Protein AF-A0A7K3ZJ51-F1 (afdb_monomer_lite)

Foldseek 3Di:
DPPPCLVVLCVLQPQHKDFLVSSQVSSCVPPVDNDPDDPPVVQVVLVVLLLKDWDADVVVPGIIIGGDPSNVVSVVPVVD

Structure (mmCIF, N/CA/C/O backbone):
data_AF-A0A7K3ZJ51-F1
#
_entry.id   AF-A0A7K3ZJ51-F1
#
loop_
_atom_site.group_PDB
_atom_site.id
_atom_site.type_symbol
_atom_site.label_atom_id
_atom_site.label_alt_id
_atom_site.label_comp_id
_atom_site.label_asym_id
_atom_site.label_entity_id
_atom_site.label_seq_id
_atom_site.pdbx_PDB_ins_code
_atom_site.Cartn_x
_atom_site.Cartn_y
_atom_site.Cartn_z
_atom_site.occupancy
_atom_site.B_iso_or_equiv
_atom_site.auth_seq_id
_atom_site.auth_comp_id
_atom_site.auth_asym_id
_atom_site.auth_atom_id
_atom_site.pdbx_PDB_model_num
ATOM 1 N N . MET A 1 1 ? -9.438 -11.012 -15.594 1.00 38.75 1 MET A N 1
ATOM 2 C CA . MET A 1 1 ? -9.098 -11.095 -14.159 1.00 38.75 1 MET A CA 1
ATOM 3 C C . MET A 1 1 ? -7.733 -10.461 -13.967 1.00 38.75 1 MET A C 1
ATOM 5 O O . MET A 1 1 ? -6.721 -11.137 -14.100 1.00 38.75 1 MET A O 1
ATOM 9 N N . GLN A 1 2 ? -7.692 -9.143 -13.787 1.00 47.56 2 GLN A N 1
ATOM 10 C CA . GLN A 1 2 ? -6.446 -8.477 -13.412 1.00 47.56 2 GLN A CA 1
ATOM 11 C C . GLN A 1 2 ? -6.287 -8.836 -11.938 1.00 47.56 2 GLN A C 1
ATOM 13 O O . GLN A 1 2 ? -7.103 -8.404 -11.140 1.00 47.56 2 GLN A O 1
ATOM 18 N N . ARG A 1 3 ? -5.396 -9.772 -11.596 1.00 54.16 3 ARG A N 1
ATOM 19 C CA . ARG A 1 3 ? -5.207 -10.167 -10.195 1.00 54.16 3 ARG A CA 1
ATOM 20 C C . ARG A 1 3 ? -4.753 -8.923 -9.438 1.00 54.16 3 ARG A C 1
ATOM 22 O O . ARG A 1 3 ? -3.638 -8.458 -9.668 1.00 54.16 3 ARG A O 1
ATOM 29 N N . ASP A 1 4 ? -5.619 -8.367 -8.599 1.00 70.81 4 ASP A N 1
ATOM 30 C CA . ASP A 1 4 ? -5.261 -7.259 -7.727 1.00 70.81 4 ASP A CA 1
ATOM 31 C C . ASP A 1 4 ? -4.100 -7.699 -6.835 1.00 70.81 4 ASP A C 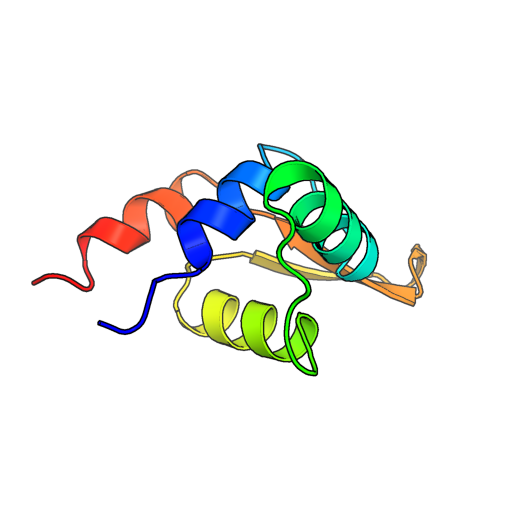1
ATOM 33 O O . ASP A 1 4 ? -4.217 -8.584 -5.993 1.00 70.8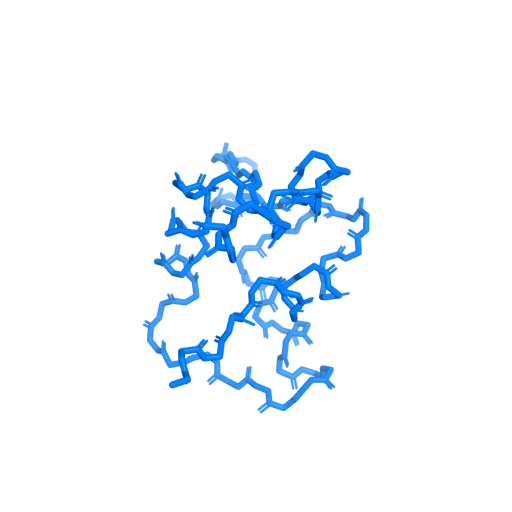1 4 ASP A O 1
ATOM 37 N N . VAL A 1 5 ? -2.935 -7.102 -7.079 1.00 80.56 5 VAL A N 1
ATOM 38 C CA . VAL A 1 5 ? -1.702 -7.348 -6.320 1.00 80.56 5 VAL A CA 1
ATOM 39 C C . VAL A 1 5 ? -1.715 -6.613 -4.974 1.00 80.56 5 VAL A C 1
ATOM 41 O O . VAL A 1 5 ? -0.923 -6.926 -4.097 1.00 80.56 5 VAL A O 1
ATOM 44 N N . ALA A 1 6 ? -2.640 -5.666 -4.783 1.00 84.62 6 ALA A N 1
ATOM 45 C CA . ALA A 1 6 ? -2.797 -4.887 -3.556 1.00 84.62 6 ALA A CA 1
ATOM 46 C C . ALA A 1 6 ? -2.906 -5.744 -2.276 1.00 84.62 6 ALA A C 1
ATOM 48 O O . ALA A 1 6 ? -2.100 -5.512 -1.381 1.00 84.62 6 ALA A O 1
ATOM 49 N N . PRO A 1 7 ? -3.787 -6.763 -2.181 1.00 86.44 7 PRO A N 1
ATOM 50 C CA . PRO A 1 7 ? -3.850 -7.620 -0.995 1.00 86.44 7 PRO A CA 1
ATOM 51 C C . PRO A 1 7 ? -2.528 -8.339 -0.700 1.00 86.44 7 PRO A C 1
ATOM 53 O O . PRO A 1 7 ? -2.122 -8.397 0.453 1.00 86.44 7 PRO A O 1
ATOM 56 N N . LEU A 1 8 ? -1.803 -8.809 -1.723 1.00 87.00 8 LEU A N 1
ATOM 57 C CA . LEU A 1 8 ? -0.484 -9.434 -1.533 1.00 87.00 8 LEU A CA 1
ATOM 58 C C . LEU A 1 8 ? 0.543 -8.435 -0.985 1.00 87.00 8 LEU A C 1
ATOM 60 O O . LEU A 1 8 ? 1.368 -8.775 -0.142 1.00 87.00 8 LEU A O 1
ATOM 64 N N . ILE A 1 9 ? 0.483 -7.189 -1.458 1.00 88.69 9 ILE A N 1
ATOM 65 C CA . ILE A 1 9 ? 1.341 -6.099 -0.986 1.00 88.69 9 ILE A CA 1
ATOM 66 C C . ILE A 1 9 ? 1.015 -5.739 0.462 1.00 88.69 9 ILE A C 1
ATOM 68 O O . ILE A 1 9 ? 1.931 -5.486 1.234 1.00 88.69 9 ILE A O 1
ATOM 72 N N . TRP A 1 10 ? -0.259 -5.721 0.849 1.00 90.19 10 TRP A N 1
ATOM 73 C CA . TRP A 1 10 ? -0.665 -5.430 2.224 1.00 90.19 10 TRP A CA 1
ATOM 74 C C . TRP A 1 10 ? -0.264 -6.524 3.197 1.00 90.19 10 TRP A C 1
ATOM 76 O O . TRP A 1 10 ? 0.199 -6.206 4.283 1.00 90.19 10 TRP A O 1
ATOM 86 N N . GLU A 1 11 ? -0.380 -7.786 2.793 1.00 89.81 11 GLU A N 1
ATOM 87 C CA . GLU A 1 11 ? 0.123 -8.919 3.573 1.00 89.81 11 GLU A CA 1
ATOM 88 C C . GLU A 1 11 ? 1.647 -8.826 3.747 1.00 89.81 11 GLU A C 1
ATOM 90 O O . GLU A 1 11 ? 2.155 -8.988 4.852 1.00 89.81 11 GLU A O 1
ATOM 95 N N . ALA A 1 12 ? 2.378 -8.482 2.679 1.00 89.81 12 ALA A N 1
ATOM 96 C CA . ALA A 1 12 ? 3.828 -8.303 2.738 1.00 89.81 12 ALA A CA 1
ATOM 97 C C . ALA A 1 12 ? 4.257 -7.099 3.599 1.00 89.81 12 ALA A C 1
ATOM 99 O O . ALA A 1 12 ? 5.276 -7.166 4.281 1.00 89.81 12 ALA A O 1
ATOM 100 N N . LEU A 1 13 ? 3.496 -6.000 3.563 1.00 89.81 13 LEU A N 1
ATOM 101 C CA . LEU A 1 13 ? 3.738 -4.800 4.370 1.00 89.81 13 LEU A CA 1
ATOM 102 C C . LEU A 1 13 ? 3.353 -4.998 5.842 1.00 89.81 13 LEU A C 1
ATOM 104 O O . LEU A 1 13 ? 4.004 -4.445 6.729 1.00 89.81 13 LEU A O 1
ATOM 108 N N . GLY A 1 14 ? 2.261 -5.719 6.099 1.00 87.75 14 GLY A N 1
ATOM 109 C CA . GLY A 1 14 ? 1.575 -5.701 7.385 1.00 87.75 14 GLY A CA 1
ATOM 110 C C . GLY A 1 14 ? 1.242 -4.265 7.803 1.00 87.75 14 GLY A C 1
ATOM 111 O O . GLY A 1 14 ? 0.637 -3.501 7.048 1.00 87.75 14 GLY A O 1
ATOM 112 N N . ASP A 1 15 ? 1.683 -3.891 9.000 1.00 86.69 15 ASP A N 1
ATOM 113 C CA . ASP A 1 15 ? 1.552 -2.542 9.570 1.00 86.69 15 ASP A CA 1
ATOM 114 C C . ASP A 1 15 ? 2.880 -1.759 9.539 1.00 86.69 15 ASP A C 1
ATOM 116 O O . ASP A 1 15 ? 3.032 -0.718 10.183 1.00 86.69 15 ASP A O 1
ATOM 120 N N . LEU A 1 16 ? 3.876 -2.264 8.805 1.00 89.06 16 LEU A N 1
ATOM 121 C CA . LEU A 1 16 ? 5.221 -1.704 8.762 1.00 89.06 16 LEU A CA 1
ATOM 122 C C . LEU A 1 16 ? 5.429 -0.790 7.552 1.00 89.06 16 LEU A C 1
ATOM 124 O O . LEU A 1 16 ? 4.769 -0.877 6.514 1.00 89.06 16 LEU A O 1
ATOM 128 N N . ARG A 1 17 ? 6.412 0.101 7.693 1.00 91.81 17 ARG A N 1
ATOM 129 C CA . ARG A 1 17 ? 6.919 0.927 6.598 1.00 91.81 17 ARG A CA 1
ATOM 130 C C . AR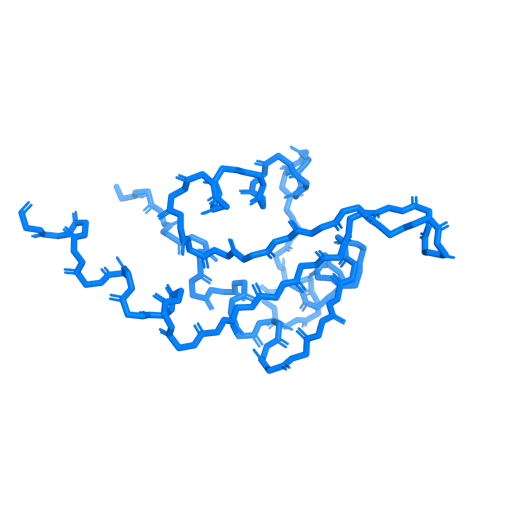G A 1 17 ? 8.143 0.256 6.000 1.00 91.81 17 ARG A C 1
ATOM 132 O O . ARG A 1 17 ? 9.121 0.034 6.707 1.00 91.81 17 ARG A O 1
ATOM 139 N N . MET A 1 18 ? 8.102 -0.030 4.706 1.00 92.50 18 MET A N 1
ATOM 140 C CA . MET A 1 18 ? 9.142 -0.809 4.035 1.00 92.50 18 MET A CA 1
ATOM 141 C C . MET A 1 18 ? 9.626 -0.126 2.760 1.00 92.50 18 MET A C 1
ATOM 143 O O . MET A 1 18 ? 8.877 0.594 2.099 1.00 92.50 18 MET A O 1
ATOM 147 N N . THR A 1 19 ? 10.887 -0.353 2.390 1.00 92.31 19 THR A N 1
ATOM 148 C CA . THR A 1 19 ? 11.392 0.096 1.086 1.00 92.31 19 THR A CA 1
ATOM 149 C C . THR A 1 19 ? 10.833 -0.780 -0.034 1.00 92.31 19 THR A C 1
ATOM 151 O O . THR A 1 19 ? 10.391 -1.905 0.198 1.00 92.31 19 THR A O 1
ATOM 154 N N . THR A 1 20 ? 10.916 -0.318 -1.282 1.00 89.69 20 THR A N 1
ATOM 155 C CA . THR A 1 20 ? 10.600 -1.172 -2.441 1.00 89.69 20 THR A CA 1
ATOM 156 C C . THR A 1 20 ? 11.384 -2.497 -2.425 1.00 89.69 20 THR A C 1
ATOM 158 O O . THR A 1 20 ? 10.835 -3.525 -2.806 1.00 89.69 20 THR A O 1
ATOM 161 N N . GLY A 1 21 ? 12.648 -2.491 -1.983 1.00 88.94 21 GLY A N 1
ATOM 162 C CA . GLY A 1 21 ? 13.480 -3.700 -1.925 1.00 88.94 21 GLY A CA 1
ATOM 163 C C . GLY A 1 21 ? 13.010 -4.695 -0.865 1.00 88.94 21 GLY A C 1
ATOM 164 O O . GLY A 1 21 ? 12.898 -5.885 -1.148 1.00 88.94 21 GLY A O 1
ATOM 165 N N . GLU A 1 22 ? 12.648 -4.195 0.315 1.00 91.06 22 GLU A N 1
ATOM 166 C CA . GLU A 1 22 ? 12.102 -5.011 1.406 1.00 91.06 22 GLU A CA 1
ATOM 167 C C . GLU A 1 22 ? 10.789 -5.685 0.993 1.00 91.06 22 GLU A C 1
ATOM 169 O O . GLU A 1 22 ? 10.610 -6.882 1.195 1.00 91.06 22 GLU A O 1
ATOM 174 N N . ILE A 1 23 ? 9.903 -4.944 0.321 1.00 90.12 23 ILE A N 1
ATOM 175 C CA . ILE A 1 23 ? 8.634 -5.487 -0.182 1.00 90.12 23 ILE A CA 1
ATOM 176 C C . ILE A 1 23 ? 8.897 -6.546 -1.256 1.00 90.12 23 ILE A C 1
ATOM 178 O O . ILE A 1 23 ? 8.246 -7.584 -1.255 1.00 90.12 23 ILE A O 1
ATOM 182 N N . ALA A 1 24 ? 9.857 -6.324 -2.161 1.00 88.19 24 ALA A N 1
ATOM 183 C CA . ALA A 1 24 ? 10.222 -7.323 -3.167 1.00 88.19 24 ALA A CA 1
ATOM 184 C C . ALA A 1 24 ? 10.713 -8.625 -2.520 1.00 88.19 24 ALA A C 1
ATOM 186 O O . ALA A 1 24 ? 10.282 -9.704 -2.921 1.00 88.19 24 ALA A O 1
ATOM 187 N N . SER A 1 25 ? 11.571 -8.508 -1.504 1.00 88.56 25 SER A N 1
ATOM 188 C CA . SER A 1 25 ? 12.079 -9.641 -0.729 1.00 88.56 25 SER A CA 1
ATOM 189 C C . SER A 1 25 ? 10.950 -10.376 0.001 1.00 88.56 25 SER A C 1
ATOM 191 O O . SER A 1 25 ? 10.837 -11.597 -0.096 1.00 88.56 25 SER A O 1
ATOM 193 N N . ALA A 1 26 ? 10.050 -9.638 0.658 1.00 89.44 26 ALA A N 1
ATOM 194 C CA . ALA A 1 26 ? 8.888 -10.200 1.337 1.00 89.44 26 ALA A CA 1
ATOM 195 C C . ALA A 1 26 ? 7.951 -10.932 0.363 1.00 89.44 26 ALA A C 1
ATOM 197 O O . ALA A 1 26 ? 7.556 -12.062 0.631 1.00 89.44 26 ALA A O 1
ATOM 198 N N . LEU A 1 27 ? 7.648 -10.346 -0.799 1.00 88.25 27 LEU A N 1
ATOM 199 C CA . LEU A 1 27 ? 6.798 -10.974 -1.815 1.00 88.25 27 LEU A CA 1
ATOM 200 C C . LEU A 1 27 ? 7.412 -12.255 -2.393 1.00 88.25 27 LEU A C 1
ATOM 202 O O . LEU A 1 27 ? 6.701 -13.243 -2.596 1.00 88.25 27 LEU A O 1
ATOM 206 N N . GLU A 1 28 ? 8.719 -12.244 -2.665 1.00 87.56 28 GLU A N 1
ATOM 207 C CA . GLU A 1 28 ? 9.432 -13.428 -3.148 1.00 87.56 28 GLU A CA 1
ATOM 208 C C . GLU A 1 28 ? 9.439 -14.522 -2.071 1.00 87.56 28 GLU A C 1
ATOM 210 O O . GLU A 1 28 ? 9.113 -15.668 -2.365 1.00 87.56 28 GLU A O 1
ATOM 215 N N . SER A 1 29 ? 9.724 -14.161 -0.818 1.00 87.56 29 SER A N 1
ATOM 216 C CA . SER A 1 29 ? 9.792 -15.094 0.311 1.00 87.56 29 SER A CA 1
ATOM 217 C C . SER A 1 29 ? 8.429 -15.696 0.677 1.00 87.56 29 SER A C 1
ATOM 219 O O . SER A 1 29 ? 8.311 -16.905 0.864 1.00 87.56 29 SER A O 1
ATOM 221 N N . MET A 1 30 ? 7.378 -14.874 0.745 1.00 85.62 30 MET A N 1
ATOM 222 C CA . MET A 1 30 ? 6.043 -15.296 1.189 1.00 85.62 30 MET A CA 1
ATOM 223 C C . MET A 1 30 ? 5.243 -15.990 0.086 1.00 85.62 30 MET A C 1
ATOM 225 O O . MET A 1 30 ? 4.550 -16.971 0.346 1.00 85.62 30 MET A O 1
ATOM 229 N N . PHE A 1 31 ? 5.315 -15.478 -1.146 1.00 83.00 31 PHE A N 1
ATOM 230 C CA . PHE A 1 31 ? 4.437 -15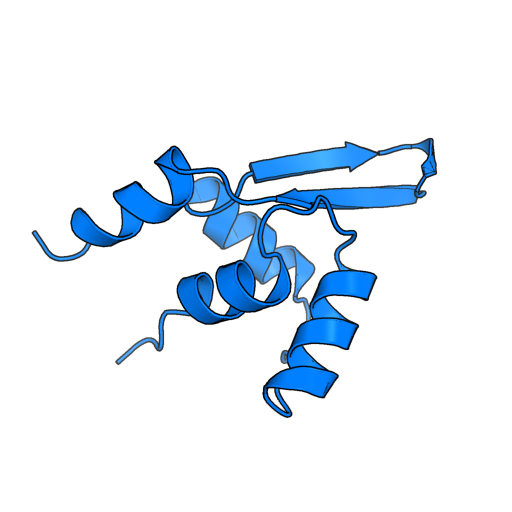.904 -2.239 1.00 83.00 31 PHE A CA 1
ATOM 231 C C . PHE A 1 31 ? 5.191 -16.555 -3.404 1.00 83.00 31 PHE A C 1
ATOM 233 O O . PHE A 1 31 ? 4.564 -16.931 -4.396 1.00 83.00 31 PHE A O 1
ATOM 240 N N . GLY A 1 32 ? 6.527 -16.645 -3.345 1.00 82.06 32 GLY A N 1
ATOM 241 C CA . GLY A 1 32 ? 7.342 -17.027 -4.505 1.00 82.06 32 GLY A CA 1
ATOM 242 C C . GLY A 1 32 ? 7.200 -16.038 -5.666 1.00 82.06 32 GLY A C 1
ATOM 243 O O . GLY A 1 32 ? 7.513 -16.367 -6.812 1.00 82.06 32 GLY A O 1
ATOM 244 N N . TYR A 1 33 ? 6.661 -14.843 -5.401 1.00 76.38 33 TYR A N 1
ATOM 245 C CA . TYR A 1 33 ? 6.275 -13.901 -6.436 1.00 76.38 33 TYR A CA 1
ATOM 246 C C . TYR A 1 33 ? 7.448 -12.988 -6.765 1.00 76.38 33 TYR A C 1
ATOM 248 O O . TYR A 1 33 ? 7.675 -11.961 -6.124 1.00 76.38 33 TYR A O 1
ATOM 256 N N . ARG A 1 34 ? 8.181 -13.345 -7.819 1.00 71.50 34 ARG A N 1
ATOM 257 C CA . ARG A 1 34 ? 9.165 -12.447 -8.415 1.00 71.50 34 ARG A CA 1
ATOM 258 C C . ARG A 1 34 ? 8.437 -11.454 -9.312 1.00 71.50 34 ARG A C 1
ATOM 260 O O . ARG A 1 34 ? 7.972 -11.798 -10.397 1.00 71.50 34 ARG A O 1
ATOM 267 N N . CYS A 1 35 ? 8.310 -10.223 -8.828 1.00 66.31 35 CYS A N 1
ATOM 268 C CA . CYS A 1 35 ? 7.610 -9.172 -9.550 1.00 66.31 35 CYS A CA 1
ATOM 269 C C . CYS A 1 35 ? 8.301 -8.918 -10.909 1.00 66.31 35 CYS A C 1
ATOM 271 O O . CYS A 1 35 ? 9.504 -8.644 -10.920 1.00 66.31 35 CYS A O 1
ATOM 273 N N . PRO A 1 36 ? 7.586 -9.010 -12.045 1.00 56.72 36 PRO A N 1
ATOM 274 C CA . PRO A 1 36 ? 8.164 -8.715 -13.350 1.00 56.72 36 PRO A CA 1
ATOM 275 C C . PRO A 1 36 ? 8.437 -7.209 -13.443 1.00 56.72 36 PRO A C 1
ATOM 277 O O . PRO A 1 36 ? 7.545 -6.417 -13.153 1.00 56.72 36 PRO A O 1
ATOM 280 N N . ASP A 1 37 ? 9.680 -6.858 -13.776 1.00 60.00 37 ASP A N 1
ATOM 281 C CA . ASP A 1 37 ? 10.217 -5.529 -14.108 1.00 60.00 37 ASP A CA 1
ATOM 282 C C . ASP A 1 37 ? 9.437 -4.317 -13.533 1.00 60.00 37 ASP A C 1
ATOM 284 O O . ASP A 1 37 ? 8.445 -3.845 -14.089 1.00 60.00 37 ASP A O 1
ATOM 288 N N . ASP A 1 38 ? 9.934 -3.803 -12.399 1.00 75.12 38 ASP A N 1
ATOM 289 C CA . ASP A 1 38 ? 9.484 -2.630 -11.627 1.00 75.12 38 ASP A CA 1
ATOM 290 C C . ASP A 1 38 ? 8.298 -2.805 -10.654 1.00 75.12 38 ASP A C 1
ATOM 292 O O . ASP A 1 38 ? 7.210 -2.230 -10.813 1.00 75.12 38 ASP A O 1
ATOM 296 N N . LEU A 1 39 ? 8.574 -3.426 -9.4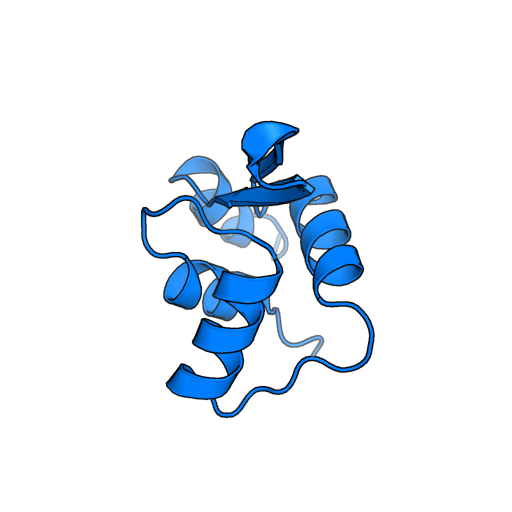99 1.00 85.31 39 LEU A N 1
ATOM 297 C CA . LEU A 1 39 ? 7.729 -3.289 -8.303 1.00 85.31 39 LEU A CA 1
ATOM 298 C C . LEU A 1 39 ? 7.477 -1.808 -7.948 1.00 85.31 39 LEU A C 1
ATOM 300 O O . LEU A 1 39 ? 6.358 -1.442 -7.604 1.00 85.31 39 LEU A O 1
ATOM 304 N N . ALA A 1 40 ? 8.464 -0.924 -8.130 1.00 85.56 40 ALA A N 1
ATOM 305 C CA . ALA A 1 40 ? 8.319 0.518 -7.901 1.00 85.56 40 ALA A CA 1
ATOM 306 C C . ALA A 1 40 ? 7.206 1.165 -8.753 1.00 85.56 40 ALA A C 1
ATOM 308 O O . ALA A 1 40 ? 6.441 2.004 -8.262 1.00 85.56 40 ALA A O 1
ATOM 309 N N . LYS A 1 41 ? 7.076 0.767 -10.029 1.00 86.19 41 LYS A N 1
ATOM 310 C CA . LYS A 1 41 ? 5.990 1.238 -10.906 1.00 86.19 41 LYS A CA 1
ATOM 311 C C . LYS A 1 41 ? 4.644 0.707 -10.432 1.00 86.19 41 LYS A C 1
ATOM 313 O O . LYS A 1 41 ? 3.668 1.456 -10.425 1.00 86.19 41 LYS A O 1
ATOM 318 N N . THR A 1 42 ? 4.593 -0.556 -10.012 1.00 87.06 42 THR A N 1
ATOM 319 C CA . THR A 1 42 ? 3.385 -1.164 -9.437 1.00 87.06 42 THR A CA 1
ATOM 320 C C . THR A 1 42 ? 2.945 -0.417 -8.180 1.00 87.06 42 THR A C 1
ATOM 322 O O . THR A 1 42 ? 1.807 0.041 -8.120 1.00 87.06 42 THR A O 1
ATOM 325 N N . MET A 1 43 ? 3.859 -0.160 -7.244 1.00 89.31 43 MET A N 1
ATOM 326 C CA . MET A 1 43 ? 3.589 0.620 -6.033 1.00 89.31 43 MET A CA 1
ATOM 327 C C . MET A 1 43 ? 3.118 2.041 -6.351 1.00 89.31 43 MET A C 1
ATOM 329 O O . MET A 1 43 ? 2.173 2.541 -5.748 1.00 89.31 43 MET A O 1
ATOM 333 N N . THR A 1 44 ? 3.701 2.678 -7.369 1.00 89.31 44 THR A N 1
ATOM 334 C CA . THR A 1 44 ? 3.266 4.005 -7.828 1.00 89.31 44 THR A CA 1
ATOM 335 C C . THR A 1 44 ? 1.842 3.979 -8.396 1.00 89.31 44 THR A C 1
ATOM 337 O O . THR A 1 44 ? 1.064 4.897 -8.134 1.00 89.31 44 THR A O 1
ATOM 340 N N . LYS A 1 45 ? 1.464 2.936 -9.150 1.00 87.56 45 LYS A N 1
ATOM 341 C CA . LYS A 1 45 ? 0.084 2.748 -9.634 1.00 87.56 45 LYS A CA 1
ATOM 342 C C . LYS A 1 45 ? -0.885 2.530 -8.472 1.00 87.56 45 LYS A C 1
ATOM 344 O O . LYS A 1 45 ? -1.918 3.190 -8.432 1.00 87.56 45 LYS A O 1
ATOM 349 N N . LEU A 1 46 ? -0.534 1.667 -7.518 1.00 88.44 46 LEU A N 1
ATOM 350 C CA . LEU A 1 46 ? -1.336 1.427 -6.314 1.00 88.44 46 LEU A CA 1
ATOM 351 C C . LEU A 1 46 ? -1.516 2.714 -5.499 1.00 88.44 46 LEU A C 1
ATOM 353 O O . LEU A 1 46 ? -2.629 3.025 -5.088 1.00 88.44 46 LEU A O 1
ATOM 357 N N . LYS A 1 47 ? -0.458 3.521 -5.358 1.00 91.19 47 LYS A N 1
ATOM 358 C CA . LYS A 1 47 ? -0.524 4.819 -4.680 1.00 91.19 47 LYS A CA 1
ATOM 359 C C . LYS A 1 47 ? -1.485 5.784 -5.361 1.00 91.19 47 LYS A C 1
ATOM 361 O O . LYS A 1 47 ? -2.255 6.454 -4.686 1.00 91.19 47 LYS A O 1
ATOM 366 N N . ARG A 1 48 ? -1.473 5.849 -6.697 1.00 89.12 48 ARG A N 1
ATOM 367 C CA . ARG A 1 48 ? -2.428 6.675 -7.460 1.00 89.12 48 ARG A CA 1
ATOM 368 C C . ARG A 1 48 ? -3.878 6.221 -7.285 1.00 89.12 48 ARG A C 1
ATOM 370 O O . ARG A 1 48 ? -4.765 7.055 -7.395 1.00 89.12 48 ARG A O 1
ATOM 377 N N . ARG A 1 49 ? -4.104 4.933 -7.012 1.00 87.44 49 ARG A N 1
ATOM 378 C CA . ARG A 1 49 ? -5.424 4.366 -6.694 1.00 87.44 49 ARG A CA 1
ATOM 379 C C . ARG A 1 49 ? -5.816 4.527 -5.216 1.00 87.44 49 ARG A C 1
ATOM 381 O O . ARG A 1 49 ? -6.890 4.086 -4.848 1.00 87.44 49 ARG A O 1
ATOM 388 N N . GLY A 1 50 ? -4.955 5.097 -4.366 1.00 89.56 50 GLY A N 1
ATOM 389 C CA . GLY A 1 50 ? -5.197 5.182 -2.919 1.00 89.56 50 GLY A CA 1
ATOM 390 C C . GLY A 1 50 ? -5.006 3.860 -2.165 1.00 89.56 50 GLY A C 1
ATOM 391 O O . GLY A 1 50 ? -5.300 3.784 -0.983 1.00 89.56 50 GLY A O 1
ATOM 392 N N . LEU A 1 51 ? -4.477 2.823 -2.820 1.00 89.94 51 LEU A N 1
ATOM 393 C CA . LEU A 1 51 ? -4.332 1.480 -2.244 1.00 89.94 51 LEU A CA 1
ATOM 394 C C . LEU A 1 51 ? -3.065 1.314 -1.405 1.00 89.94 51 LEU A C 1
ATOM 396 O O . LEU A 1 51 ? -2.933 0.351 -0.662 1.00 89.94 51 LEU A O 1
ATOM 400 N N . VAL A 1 52 ? -2.094 2.212 -1.544 1.00 91.62 52 VAL A N 1
ATOM 401 C CA . VAL A 1 52 ? -0.898 2.267 -0.695 1.00 91.62 52 VAL A CA 1
ATOM 402 C C . VAL A 1 52 ? -0.468 3.717 -0.543 1.00 91.62 52 VAL A C 1
ATOM 404 O O . VAL A 1 52 ? -0.725 4.563 -1.401 1.00 91.62 52 VAL A O 1
ATOM 407 N N . LYS A 1 53 ? 0.258 4.004 0.525 1.00 93.12 53 LYS A N 1
ATOM 408 C CA . LYS A 1 53 ? 0.925 5.282 0.740 1.00 93.12 53 LYS A CA 1
ATOM 409 C C . LYS A 1 53 ? 2.414 5.099 0.509 1.00 93.12 53 LYS A C 1
ATOM 411 O O . LYS A 1 53 ? 2.963 4.010 0.660 1.00 93.12 53 LYS A O 1
ATOM 416 N N . GLY A 1 54 ? 3.066 6.172 0.085 1.00 93.25 54 GLY A N 1
ATOM 417 C CA . GLY A 1 54 ? 4.498 6.138 -0.140 1.00 93.25 54 GLY A CA 1
ATOM 418 C C . GLY A 1 54 ? 5.116 7.519 -0.201 1.00 93.25 54 GLY A C 1
ATOM 419 O O . GLY A 1 54 ? 4.525 8.448 -0.769 1.00 93.25 54 GLY A O 1
ATOM 420 N N . GLN A 1 55 ? 6.316 7.627 0.353 1.00 93.12 55 GLN A N 1
ATOM 421 C CA . GLN A 1 55 ? 7.122 8.840 0.380 1.00 93.12 55 GLN A CA 1
ATOM 422 C C . GLN A 1 55 ? 8.559 8.534 -0.029 1.00 93.12 55 GLN A C 1
ATOM 424 O O . GLN A 1 55 ? 9.046 7.422 0.171 1.00 93.12 55 GLN A O 1
ATOM 429 N N . VAL A 1 56 ? 9.240 9.530 -0.592 1.00 89.88 56 VAL A N 1
ATOM 430 C CA . VAL A 1 56 ? 10.682 9.442 -0.809 1.00 89.88 56 VAL A CA 1
ATOM 431 C C . VAL A 1 56 ? 11.394 9.697 0.517 1.00 89.88 56 VAL A C 1
ATOM 433 O O . VAL A 1 56 ? 11.111 10.675 1.205 1.00 89.88 56 VAL A O 1
ATOM 436 N N . SER A 1 57 ? 12.312 8.811 0.874 1.00 88.00 57 SER A N 1
ATOM 437 C CA . SER A 1 57 ? 13.154 8.920 2.057 1.00 88.00 57 SER A CA 1
ATOM 438 C C . SER A 1 57 ? 14.598 9.062 1.611 1.00 88.00 57 SER A C 1
ATOM 440 O O . SER A 1 57 ? 15.178 8.134 1.047 1.00 88.00 57 SER A O 1
ATOM 442 N N . MET A 1 58 ? 15.181 10.231 1.878 1.00 83.50 58 MET A N 1
ATOM 443 C CA . MET A 1 58 ? 16.589 10.493 1.572 1.00 83.50 58 MET A CA 1
ATOM 444 C C . MET A 1 58 ? 17.524 9.622 2.418 1.00 83.50 58 MET A C 1
ATOM 446 O O . MET A 1 58 ? 18.540 9.169 1.908 1.00 83.50 58 MET A O 1
ATOM 450 N N . GLU A 1 59 ? 17.139 9.304 3.659 1.00 84.19 59 GLU A N 1
ATOM 451 C CA . GLU A 1 59 ? 17.911 8.430 4.558 1.00 84.19 59 GLU A CA 1
ATOM 452 C C . GLU A 1 59 ? 18.057 6.998 4.025 1.00 84.19 59 GLU A C 1
ATOM 454 O O . GLU A 1 59 ? 19.113 6.390 4.155 1.00 84.19 59 GLU A O 1
ATOM 459 N N . HIS A 1 60 ? 17.015 6.477 3.374 1.00 79.88 60 HIS A N 1
ATOM 460 C CA . HIS A 1 60 ? 17.015 5.137 2.781 1.00 79.88 60 HIS A CA 1
ATOM 461 C C . HIS A 1 60 ? 17.365 5.142 1.284 1.00 79.88 60 HIS A C 1
ATOM 463 O O . HIS A 1 60 ? 17.344 4.088 0.652 1.00 79.88 60 HIS A O 1
ATOM 469 N N . GLY A 1 61 ? 17.649 6.312 0.696 1.00 83.12 61 GLY A N 1
ATOM 470 C CA . GLY A 1 61 ? 17.981 6.445 -0.725 1.00 83.12 61 GLY A CA 1
ATOM 471 C C . GLY A 1 61 ? 16.884 5.951 -1.677 1.00 83.12 61 GLY A C 1
ATOM 472 O O . GLY A 1 61 ? 17.192 5.456 -2.759 1.00 83.12 61 GLY A O 1
ATOM 473 N N . GLY A 1 62 ? 15.606 6.037 -1.293 1.00 86.88 62 GLY A N 1
ATOM 474 C CA . GLY A 1 62 ? 14.530 5.414 -2.064 1.00 86.88 62 GLY A CA 1
ATOM 475 C C . GLY A 1 62 ? 13.120 5.719 -1.571 1.00 86.88 62 GLY A C 1
ATOM 476 O O . GLY A 1 62 ? 12.897 6.624 -0.771 1.00 86.88 62 GLY A O 1
ATOM 477 N N . TRP A 1 63 ? 12.146 4.965 -2.080 1.00 91.25 63 TRP A N 1
ATOM 478 C CA . TRP A 1 63 ? 10.752 5.063 -1.649 1.00 91.25 63 TRP A CA 1
ATOM 479 C C . TRP A 1 63 ? 10.483 4.149 -0.459 1.00 91.25 63 TRP A C 1
ATOM 481 O O . TRP A 1 63 ? 10.828 2.968 -0.497 1.00 91.25 63 TRP A O 1
ATOM 491 N N . ILE A 1 64 ? 9.812 4.699 0.548 1.00 93.31 64 ILE A N 1
ATOM 492 C CA . ILE A 1 64 ? 9.213 3.967 1.661 1.00 93.31 64 ILE A CA 1
ATOM 493 C C . ILE A 1 64 ? 7.708 3.904 1.434 1.00 93.31 64 ILE A C 1
ATOM 495 O O . ILE A 1 64 ? 7.085 4.929 1.149 1.00 93.31 64 ILE A O 1
ATOM 499 N N . TRP A 1 65 ? 7.133 2.717 1.588 1.00 93.75 65 TRP A N 1
ATOM 500 C CA . TRP A 1 65 ? 5.722 2.425 1.365 1.00 93.75 65 TRP A CA 1
ATOM 501 C C . TRP A 1 65 ? 5.070 1.819 2.603 1.00 93.75 65 TRP A C 1
ATOM 503 O O . TRP A 1 65 ? 5.739 1.174 3.408 1.00 93.75 65 TRP A O 1
ATOM 513 N N . TRP A 1 66 ? 3.764 2.040 2.741 1.00 94.38 66 TRP A N 1
ATOM 514 C CA . TRP A 1 66 ? 2.932 1.474 3.802 1.00 94.38 66 TRP A CA 1
ATOM 515 C C . TRP A 1 66 ? 1.455 1.469 3.400 1.00 94.38 66 TRP A C 1
ATOM 517 O O . TRP A 1 66 ? 1.059 2.150 2.450 1.00 94.38 66 TRP A O 1
ATOM 527 N N . ALA A 1 67 ? 0.634 0.713 4.122 1.00 91.88 67 ALA A N 1
ATOM 528 C CA . ALA A 1 67 ? -0.812 0.690 3.943 1.00 91.88 67 ALA A CA 1
ATOM 529 C C . ALA A 1 67 ? -1.500 0.864 5.300 1.00 91.88 67 ALA A C 1
ATOM 531 O O . ALA A 1 67 ? -1.260 0.089 6.218 1.00 91.88 67 ALA A O 1
ATOM 532 N N . ASP A 1 68 ? -2.344 1.888 5.406 1.00 90.06 68 ASP A N 1
ATOM 533 C CA . ASP A 1 68 ? -3.215 2.118 6.562 1.00 90.06 68 ASP A CA 1
ATOM 534 C C . ASP A 1 68 ? -4.610 1.530 6.303 1.00 90.06 68 ASP A C 1
ATOM 536 O O . ASP A 1 68 ? -4.915 1.095 5.191 1.00 90.06 68 ASP A O 1
ATOM 540 N N . ASP A 1 69 ? -5.479 1.586 7.311 1.00 86.50 69 ASP A N 1
ATOM 541 C CA . ASP A 1 69 ? -6.885 1.169 7.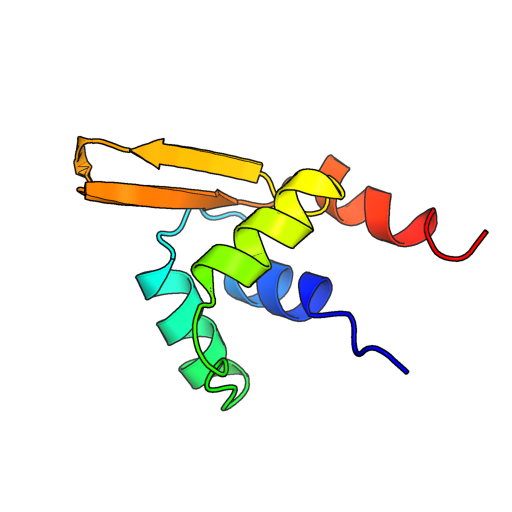225 1.00 86.50 69 ASP A CA 1
ATOM 542 C C . ASP A 1 69 ? -7.631 1.796 6.030 1.00 86.50 69 ASP A C 1
ATOM 544 O O . ASP A 1 69 ? -8.291 1.094 5.272 1.00 86.50 69 ASP A O 1
ATOM 548 N N . ASP A 1 70 ? -7.402 3.085 5.766 1.00 85.75 70 ASP A N 1
ATOM 549 C CA . ASP A 1 70 ? -7.921 3.815 4.596 1.00 85.75 70 ASP A CA 1
ATOM 550 C C . ASP A 1 70 ? -7.562 3.139 3.259 1.00 85.75 70 ASP A C 1
ATOM 552 O O . ASP A 1 70 ? -8.405 2.965 2.379 1.00 85.75 70 ASP A O 1
ATOM 556 N N . CYS A 1 71 ? -6.320 2.661 3.135 1.00 86.88 71 CYS A N 1
ATOM 557 C CA . CYS A 1 71 ? -5.869 1.945 1.947 1.00 86.88 71 CYS A CA 1
ATOM 558 C C . CYS A 1 71 ? -6.604 0.609 1.785 1.00 86.88 71 CYS A C 1
ATOM 560 O O . CYS A 1 71 ? -6.934 0.209 0.669 1.00 86.88 71 CYS A O 1
ATOM 562 N N . ARG A 1 72 ? -6.836 -0.085 2.906 1.00 82.62 72 ARG A N 1
ATOM 563 C CA . ARG A 1 72 ? -7.492 -1.398 2.951 1.00 82.62 72 ARG A CA 1
ATOM 564 C C . ARG A 1 72 ? -8.994 -1.283 2.685 1.00 82.62 72 ARG A C 1
ATOM 566 O O . ARG A 1 72 ? -9.556 -2.142 2.009 1.00 82.62 72 ARG A O 1
ATOM 573 N N . ALA A 1 73 ? -9.616 -0.192 3.129 1.00 81.75 73 ALA A N 1
ATOM 574 C CA . ALA A 1 73 ? -11.012 0.136 2.864 1.00 81.75 73 ALA A CA 1
ATOM 575 C C . ALA A 1 73 ? -11.280 0.448 1.377 1.00 81.75 73 ALA A C 1
ATOM 577 O O . ALA A 1 73 ? -12.346 0.116 0.860 1.00 81.75 73 ALA A O 1
ATOM 578 N N . ALA A 1 74 ? -10.301 1.011 0.659 1.00 73.25 74 ALA A N 1
ATOM 579 C CA . ALA A 1 74 ? -10.448 1.410 -0.744 1.00 73.25 74 ALA A CA 1
ATOM 580 C C . ALA A 1 74 ? -10.653 0.243 -1.739 1.00 73.25 74 ALA A C 1
ATOM 582 O O . ALA A 1 74 ? -11.156 0.468 -2.839 1.00 73.25 74 ALA A O 1
ATOM 583 N N . VAL A 1 75 ? -10.327 -1.011 -1.382 1.00 65.81 75 VAL A N 1
ATOM 584 C CA . VAL A 1 75 ? -10.591 -2.183 -2.253 1.00 65.81 75 VAL A CA 1
ATOM 585 C C . VAL A 1 75 ? -12.084 -2.487 -2.411 1.00 65.81 75 VAL A C 1
ATOM 587 O O . VAL A 1 75 ? -12.468 -3.123 -3.390 1.00 65.81 75 VAL A O 1
ATOM 590 N N . GLY A 1 76 ? -12.941 -1.992 -1.512 1.00 54.56 76 GLY A N 1
ATOM 591 C CA . GLY A 1 76 ? -14.392 -2.180 -1.608 1.00 54.56 76 GLY A CA 1
ATOM 592 C C . GLY A 1 76 ? -15.082 -1.355 -2.703 1.00 54.56 76 GLY A C 1
ATOM 593 O O . GLY A 1 76 ? -16.171 -1.726 -3.132 1.00 54.56 76 GLY A O 1
ATOM 594 N N . GLU A 1 77 ? -14.463 -0.270 -3.179 1.00 49.59 77 GLU A N 1
ATOM 595 C CA . GLU A 1 77 ? -15.128 0.725 -4.041 1.00 49.59 77 GLU A CA 1
ATOM 596 C C . GLU A 1 77 ? -14.891 0.498 -5.551 1.00 49.59 77 GLU A C 1
ATOM 598 O O . GLU A 1 77 ? -15.664 0.987 -6.367 1.00 49.59 77 GLU A O 1
ATOM 603 N N . ASP A 1 78 ? -13.870 -0.278 -5.951 1.00 46.25 78 ASP A N 1
ATOM 604 C CA . ASP A 1 78 ? -13.562 -0.594 -7.370 1.00 46.25 78 ASP A CA 1
ATOM 605 C C . ASP A 1 78 ? -14.494 -1.681 -7.961 1.00 46.25 78 ASP A C 1
ATOM 607 O O . ASP A 1 78 ? -14.459 -1.951 -9.159 1.00 46.25 78 ASP A O 1
ATOM 611 N N . MET A 1 79 ? -15.349 -2.300 -7.131 1.00 43.94 79 MET A N 1
ATOM 612 C CA . MET A 1 79 ? -16.346 -3.309 -7.533 1.00 43.94 79 MET A CA 1
ATOM 613 C C . MET A 1 79 ? -17.774 -2.734 -7.690 1.00 43.94 79 MET A C 1
ATOM 615 O O . MET A 1 79 ? -18.711 -3.502 -7.917 1.00 43.94 79 MET A O 1
ATOM 619 N N . ARG A 1 80 ? -17.966 -1.410 -7.582 1.00 39.50 80 ARG A N 1
ATOM 620 C CA . ARG A 1 80 ? -19.279 -0.758 -7.731 1.00 39.50 80 ARG A CA 1
ATOM 621 C C . ARG A 1 80 ? -19.512 -0.144 -9.110 1.00 39.50 80 ARG A C 1
ATOM 623 O O . ARG A 1 80 ? -18.598 0.525 -9.634 1.00 39.50 80 ARG A O 1
#

pLDDT: mean 81.85, std 13.84, range [38.75, 94.38]

Sequence (80 aa):
MQRDVAPLIWEALGDLRMTTGEIASALESMFGYRCPDDLAKTMTKLKRRGLVKGQVSMEHGGWIWWADDDCRAAVGEDMR

Radius of gyration: 12.13 Å; chains: 1; bounding box: 37×28×24 Å

Secondary structure (DSSP, 8-state):
-----HHHHHHHHTTS-EEHHHHHHHHHHHH----SS-HHHHHHHHHHTTS-EEEEETTTTEEEEE--HHHHHGGGTTT-